Protein AF-A0A7J2UUS1-F1 (afdb_monomer)

pLDDT: mean 81.29, std 18.6, range [35.53, 97.38]

Sequence (138 aa):
MPINEKQRDWYLDRMSRPACVVGVEIMDHFRVGDEYLPLKTVVMELSTERNPKREVVVKARALKQLLQREIQSLEEKIRTMDVDKKEADRILETALSLKRAVVDLGSVGKQVDFDIHAITEKEVEDARRWATFLKGIC

Radius of gyration: 16.04 Å; Cα contacts (8 Å, |Δi|>4): 135; chains: 1; bounding box: 38×31×46 Å

Structure (mmCIF, N/CA/C/O backbone):
data_AF-A0A7J2UUS1-F1
#
_entry.id   AF-A0A7J2UUS1-F1
#
loop_
_atom_site.group_PDB
_atom_site.id
_atom_site.type_symbol
_atom_site.label_atom_id
_atom_site.label_alt_id
_atom_site.label_comp_id
_atom_site.label_asym_id
_atom_site.label_entity_id
_atom_site.label_seq_id
_atom_site.pdbx_PDB_ins_code
_atom_site.Cartn_x
_atom_site.Cartn_y
_atom_site.Cartn_z
_atom_site.occupancy
_atom_site.B_iso_or_equiv
_atom_site.auth_seq_id
_atom_site.auth_comp_id
_atom_site.auth_asym_id
_atom_site.auth_atom_id
_atom_site.pdbx_PDB_model_num
ATOM 1 N N . MET A 1 1 ? -21.526 3.499 14.428 1.00 85.12 1 MET A N 1
ATOM 2 C CA . MET A 1 1 ? -20.792 3.681 15.700 1.00 85.12 1 MET A CA 1
ATOM 3 C C . MET A 1 1 ? -19.306 3.633 15.389 1.00 85.12 1 MET A C 1
ATOM 5 O O . MET A 1 1 ? -18.933 2.752 14.613 1.00 85.12 1 MET A O 1
ATOM 9 N N . PRO A 1 2 ? -18.499 4.559 15.932 1.00 93.88 2 PRO A N 1
ATOM 10 C CA . PRO A 1 2 ? -17.046 4.525 15.793 1.00 93.88 2 PRO A CA 1
ATOM 11 C C . PRO A 1 2 ? -16.452 3.234 16.361 1.00 93.88 2 PRO A C 1
ATOM 13 O O . PRO A 1 2 ? -17.038 2.622 17.260 1.00 93.88 2 PRO A O 1
ATOM 16 N N . ILE A 1 3 ? -15.302 2.821 15.835 1.00 95.62 3 ILE A N 1
ATOM 17 C CA . ILE A 1 3 ? -14.539 1.708 16.398 1.00 95.62 3 ILE A CA 1
ATOM 18 C C . ILE A 1 3 ? -13.995 2.084 17.781 1.00 95.62 3 ILE A C 1
ATOM 20 O O . ILE A 1 3 ? -13.580 3.219 18.015 1.00 95.62 3 ILE A O 1
ATOM 24 N N . ASN A 1 4 ? -13.987 1.126 18.705 1.00 96.12 4 ASN A N 1
ATOM 25 C CA . ASN A 1 4 ? -13.368 1.313 20.017 1.00 96.12 4 ASN A CA 1
ATOM 26 C C . ASN A 1 4 ? -11.845 1.088 19.964 1.00 96.12 4 ASN A C 1
ATOM 28 O O . ASN A 1 4 ? -11.300 0.656 18.950 1.00 96.12 4 ASN A O 1
ATOM 32 N N . GLU A 1 5 ? -11.157 1.353 21.074 1.00 95.62 5 GLU A N 1
ATOM 33 C CA . GLU A 1 5 ? -9.698 1.215 21.191 1.00 95.62 5 GLU A CA 1
ATOM 34 C C . GLU A 1 5 ? -9.200 -0.204 20.864 1.00 95.62 5 GLU A C 1
ATOM 36 O O . GLU A 1 5 ? -8.307 -0.365 20.041 1.00 95.62 5 GLU A O 1
ATOM 41 N N . LYS A 1 6 ? -9.861 -1.253 21.374 1.00 96.69 6 LYS A N 1
ATOM 42 C CA . LYS A 1 6 ? -9.491 -2.649 21.065 1.00 96.69 6 LYS A CA 1
ATOM 43 C C . LYS A 1 6 ? -9.598 -2.972 19.574 1.00 96.69 6 LYS A C 1
ATOM 45 O O . LYS A 1 6 ? -8.787 -3.718 19.034 1.00 96.69 6 LYS A O 1
ATOM 50 N N . GLN A 1 7 ? -10.627 -2.450 18.908 1.00 96.25 7 GLN A N 1
ATOM 51 C CA . GLN A 1 7 ? -10.790 -2.599 17.463 1.00 96.25 7 GLN A CA 1
ATOM 52 C C . GLN A 1 7 ? -9.714 -1.812 16.714 1.00 96.25 7 GLN A C 1
ATOM 54 O O . GLN A 1 7 ? -9.157 -2.326 15.749 1.00 96.25 7 GLN A O 1
ATOM 59 N N . ARG A 1 8 ? -9.395 -0.598 17.172 1.00 97.06 8 ARG A N 1
ATOM 60 C CA . ARG A 1 8 ? -8.336 0.247 16.611 1.00 97.06 8 ARG A CA 1
ATOM 61 C C . ARG A 1 8 ? -6.982 -0.460 16.641 1.00 97.06 8 ARG A C 1
ATOM 63 O O . ARG A 1 8 ? -6.344 -0.584 15.596 1.00 97.06 8 ARG A O 1
ATOM 70 N N . ASP A 1 9 ? -6.610 -1.006 17.795 1.00 97.12 9 ASP A N 1
ATOM 71 C CA . ASP A 1 9 ? -5.383 -1.784 17.969 1.00 97.12 9 ASP A CA 1
ATOM 72 C C . ASP A 1 9 ? -5.353 -3.007 17.052 1.00 97.12 9 ASP A C 1
ATOM 74 O O . ASP A 1 9 ? -4.329 -3.299 16.440 1.00 97.12 9 ASP A O 1
ATOM 78 N N . TRP A 1 10 ? -6.490 -3.692 16.888 1.00 96.56 10 TRP A N 1
ATOM 79 C CA . TRP A 1 10 ? -6.590 -4.838 15.986 1.00 96.56 10 TRP A CA 1
ATOM 80 C C . TRP A 1 10 ? -6.300 -4.469 14.522 1.00 96.56 10 TRP A C 1
ATOM 82 O O . TRP A 1 10 ? -5.554 -5.187 13.851 1.00 96.56 10 TRP A O 1
ATOM 92 N N . TYR A 1 11 ? -6.845 -3.352 14.019 1.00 97.38 11 TYR A N 1
ATOM 93 C CA . TYR A 1 11 ? -6.571 -2.896 12.649 1.00 97.38 11 TYR A CA 1
ATOM 94 C C . TYR A 1 11 ? -5.098 -2.519 12.465 1.00 97.38 11 TYR A C 1
ATOM 96 O O . TYR A 1 11 ? -4.474 -2.955 11.495 1.00 97.38 11 TYR A O 1
ATOM 104 N N . LEU A 1 12 ? -4.535 -1.748 13.401 1.00 96.62 12 LEU A N 1
ATOM 105 C CA . LEU A 1 12 ? -3.139 -1.307 13.343 1.00 96.62 12 LEU A CA 1
ATOM 106 C C . LEU A 1 12 ? -2.163 -2.487 13.441 1.00 96.62 12 LEU A C 1
ATOM 108 O O . LEU A 1 12 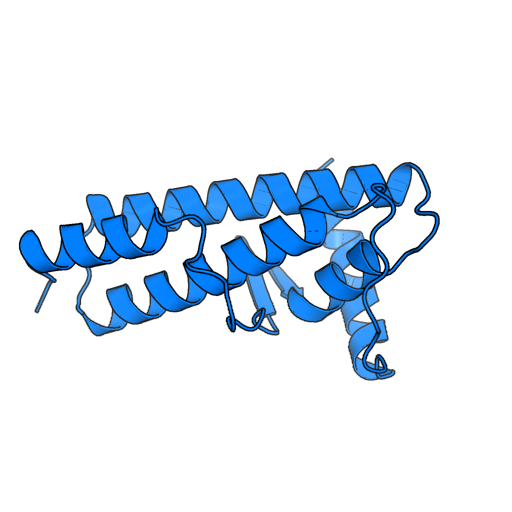? -1.229 -2.573 12.640 1.00 96.62 12 LEU A O 1
ATOM 112 N N . ASP A 1 13 ? -2.406 -3.438 14.348 1.00 96.31 13 ASP A N 1
ATOM 113 C CA . ASP A 1 13 ? -1.614 -4.668 14.448 1.00 96.31 13 ASP A CA 1
ATOM 114 C C . ASP A 1 13 ? -1.652 -5.432 13.123 1.00 96.31 13 ASP A C 1
ATOM 116 O O . ASP A 1 13 ? -0.607 -5.759 12.555 1.00 96.31 13 ASP A O 1
ATOM 120 N N . ARG A 1 14 ? -2.850 -5.648 12.566 1.00 94.31 14 ARG A N 1
ATOM 121 C CA . ARG A 1 14 ? -3.010 -6.390 11.312 1.00 94.31 14 ARG A CA 1
ATOM 122 C C . ARG A 1 14 ? -2.304 -5.716 10.139 1.00 94.31 14 ARG A C 1
ATOM 124 O O . ARG A 1 14 ? -1.708 -6.420 9.325 1.00 94.31 14 ARG A O 1
ATOM 131 N N . MET A 1 15 ? -2.319 -4.386 10.079 1.00 93.88 15 MET A N 1
ATOM 132 C CA . MET A 1 15 ? -1.563 -3.613 9.094 1.00 93.88 15 MET A CA 1
ATOM 133 C C . MET A 1 15 ? -0.048 -3.748 9.296 1.00 93.88 15 MET A C 1
ATOM 135 O O . MET A 1 15 ? 0.685 -3.848 8.316 1.00 93.88 15 MET A O 1
ATOM 139 N N . SER A 1 16 ? 0.449 -3.763 10.530 1.00 91.56 16 SER A N 1
ATOM 140 C CA . SER A 1 16 ? 1.895 -3.770 10.801 1.00 91.56 16 SER A CA 1
ATOM 141 C C . SER A 1 16 ? 2.601 -5.098 10.480 1.00 91.56 16 SER A C 1
ATOM 143 O O . SER A 1 16 ? 3.818 -5.128 10.289 1.00 91.56 16 SER A O 1
ATOM 145 N N . ARG A 1 17 ? 1.854 -6.207 10.383 1.00 91.38 17 ARG A N 1
ATOM 146 C CA . ARG A 1 17 ? 2.410 -7.548 10.145 1.00 91.38 17 ARG A CA 1
ATOM 147 C C . ARG A 1 17 ? 3.097 -7.652 8.774 1.00 91.38 17 ARG A C 1
ATOM 149 O O . ARG A 1 17 ? 2.440 -7.435 7.759 1.00 91.38 17 ARG A O 1
ATOM 156 N N . PRO A 1 18 ? 4.355 -8.125 8.689 1.00 79.88 18 PRO A N 1
ATOM 157 C CA . PRO A 1 18 ? 5.053 -8.287 7.407 1.00 79.88 18 PRO A CA 1
ATOM 158 C C . PRO A 1 18 ? 4.339 -9.215 6.410 1.00 79.88 18 PRO A C 1
ATOM 160 O O . PRO A 1 18 ? 4.362 -8.978 5.208 1.00 79.88 18 PRO A O 1
ATOM 163 N N . ALA A 1 19 ? 3.668 -10.256 6.910 1.00 85.19 19 ALA A N 1
ATOM 164 C CA . ALA A 1 19 ? 2.952 -11.238 6.094 1.00 85.19 19 ALA A CA 1
ATOM 165 C C . ALA A 1 19 ? 1.505 -10.830 5.748 1.00 85.19 19 ALA A C 1
ATOM 167 O O . ALA A 1 19 ? 0.748 -11.651 5.235 1.00 85.19 19 ALA A O 1
ATOM 168 N N . CYS A 1 20 ? 1.088 -9.588 6.029 1.00 86.44 20 CYS A N 1
ATOM 169 C CA . CYS A 1 20 ? -0.299 -9.154 5.827 1.00 86.44 20 CYS A CA 1
ATOM 170 C C . CYS A 1 20 ? -0.754 -9.144 4.355 1.00 86.44 20 CYS A C 1
ATOM 172 O O . CYS A 1 20 ? -1.953 -9.119 4.097 1.00 86.44 20 CYS A O 1
ATOM 174 N N . VAL A 1 21 ? 0.186 -9.199 3.407 1.00 91.31 21 VAL A N 1
ATOM 175 C CA . VAL A 1 21 ? -0.062 -9.107 1.956 1.00 91.31 21 VAL A CA 1
ATOM 176 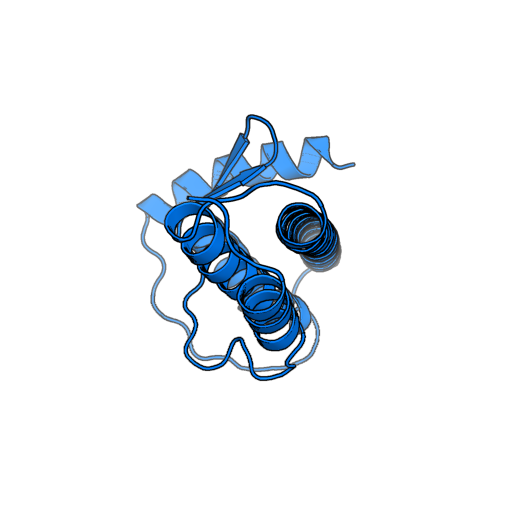C C . VAL A 1 21 ? -0.103 -10.456 1.234 1.00 91.31 21 VAL A C 1
ATOM 178 O O . VAL A 1 21 ? -0.248 -10.500 0.012 1.00 91.31 21 VAL A O 1
ATOM 181 N N . VAL A 1 22 ? 0.078 -11.570 1.948 1.00 87.75 22 VAL A N 1
ATOM 182 C CA . VAL A 1 22 ? 0.026 -12.903 1.332 1.00 87.75 22 VAL A CA 1
ATOM 183 C C . VAL A 1 22 ? -1.409 -13.195 0.891 1.00 87.75 22 VAL A C 1
ATOM 185 O O . VAL A 1 22 ? -2.327 -13.134 1.704 1.00 87.75 22 VAL A O 1
ATOM 188 N N . GLY A 1 23 ? -1.597 -13.501 -0.397 1.00 88.00 23 GLY A N 1
ATOM 189 C CA . GLY A 1 23 ? -2.918 -13.738 -0.991 1.00 88.00 23 GLY A CA 1
ATOM 190 C C . GLY A 1 23 ? -3.761 -12.475 -1.203 1.00 88.00 23 GLY A C 1
ATOM 191 O O . GLY A 1 23 ? -4.929 -12.586 -1.556 1.00 88.00 23 GLY A O 1
ATOM 192 N N . VAL A 1 24 ? -3.192 -11.285 -0.983 1.00 92.81 24 VAL A N 1
ATOM 193 C CA . VAL A 1 24 ? -3.866 -10.012 -1.259 1.00 92.81 24 VAL A CA 1
ATOM 194 C C . VAL A 1 24 ? -3.684 -9.652 -2.728 1.00 92.81 24 VAL A C 1
ATOM 196 O O . VAL A 1 24 ? -2.560 -9.646 -3.231 1.00 92.81 24 VAL A O 1
ATOM 199 N N . GLU A 1 25 ? -4.782 -9.313 -3.396 1.00 92.38 25 GLU A N 1
ATOM 200 C CA . GLU A 1 25 ? -4.754 -8.768 -4.750 1.00 92.38 25 GLU A CA 1
ATOM 201 C C . GLU A 1 25 ? -4.550 -7.250 -4.735 1.00 92.38 25 GLU A C 1
ATOM 203 O O . GLU A 1 25 ? -5.047 -6.541 -3.856 1.00 92.38 25 GLU A O 1
ATOM 208 N N . ILE A 1 26 ? -3.816 -6.745 -5.729 1.00 93.69 26 ILE A N 1
ATOM 209 C CA . ILE A 1 26 ? -3.708 -5.306 -5.967 1.00 93.69 26 ILE A CA 1
ATOM 210 C C . ILE A 1 26 ? -5.013 -4.838 -6.605 1.00 93.69 26 ILE A C 1
ATOM 212 O O . ILE A 1 26 ? -5.452 -5.394 -7.611 1.00 93.69 26 ILE A O 1
ATOM 216 N N . MET A 1 27 ? -5.609 -3.799 -6.031 1.00 95.06 27 MET A N 1
ATOM 217 C CA . MET A 1 27 ? -6.818 -3.178 -6.563 1.00 95.06 27 MET A CA 1
ATOM 218 C C . MET A 1 27 ? -6.576 -2.556 -7.942 1.00 95.06 27 MET A C 1
ATOM 220 O O . MET A 1 27 ? -5.515 -1.984 -8.200 1.00 95.06 27 MET A O 1
ATOM 224 N N . ASP A 1 28 ? -7.591 -2.607 -8.805 1.00 91.94 28 ASP A N 1
ATOM 225 C CA . ASP A 1 28 ? -7.467 -2.118 -10.181 1.00 91.94 28 ASP A CA 1
ATOM 226 C C . ASP A 1 28 ? -7.153 -0.620 -10.229 1.00 91.94 28 ASP A C 1
ATOM 228 O O . ASP A 1 28 ? -6.298 -0.188 -10.997 1.00 91.94 28 ASP A O 1
ATOM 232 N N . HIS A 1 29 ? -7.814 0.166 -9.372 1.00 91.31 29 HIS A N 1
ATOM 233 C CA . HIS A 1 29 ? -7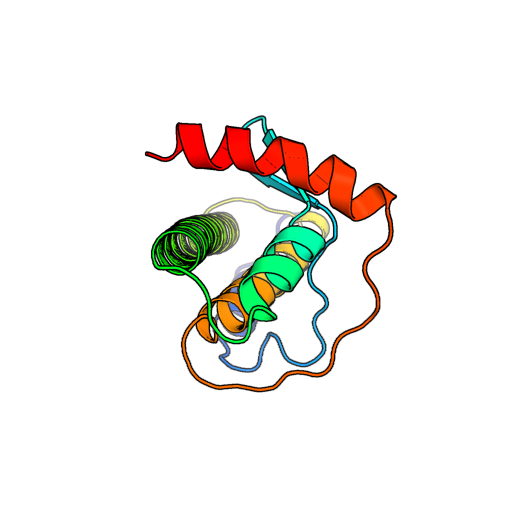.710 1.620 -9.366 1.00 91.31 29 HIS A CA 1
ATOM 234 C C . HIS A 1 29 ? -7.480 2.162 -7.963 1.00 91.31 29 HIS A C 1
ATOM 236 O O . HIS A 1 29 ? -8.144 1.758 -7.008 1.00 91.31 29 HIS A O 1
ATOM 242 N N . PHE A 1 30 ? -6.592 3.143 -7.859 1.00 90.81 30 PHE A N 1
ATOM 243 C CA . PHE A 1 30 ? -6.323 3.872 -6.632 1.00 90.81 30 PHE A CA 1
ATOM 244 C C . PHE A 1 30 ? -6.377 5.373 -6.899 1.00 90.81 30 PHE A C 1
ATOM 246 O O . PHE A 1 30 ? -5.853 5.847 -7.905 1.00 90.81 30 PHE A O 1
ATOM 253 N N . ARG A 1 31 ? -7.037 6.127 -6.019 1.00 87.12 31 ARG A N 1
ATOM 254 C CA . ARG A 1 31 ? -7.141 7.580 -6.154 1.00 87.12 31 ARG A CA 1
ATOM 255 C C . ARG A 1 31 ? -6.063 8.250 -5.312 1.00 87.12 31 ARG A C 1
ATOM 257 O O . ARG A 1 31 ? -5.998 8.007 -4.112 1.00 87.12 31 ARG A O 1
ATOM 264 N N . VAL A 1 32 ? -5.275 9.118 -5.937 1.00 79.38 32 VAL A N 1
ATOM 265 C CA . VAL A 1 32 ? -4.269 9.954 -5.272 1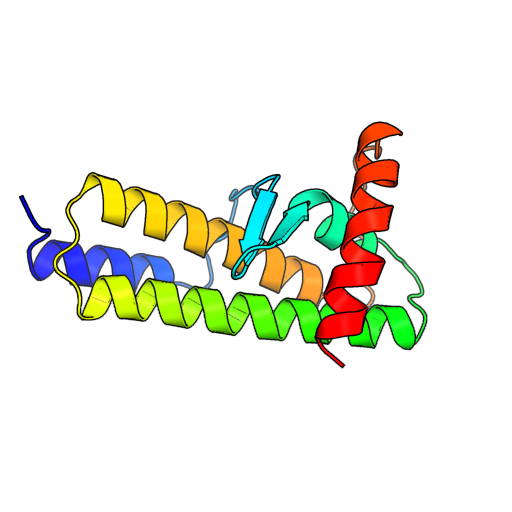.00 79.38 32 VAL A CA 1
ATOM 266 C C . VAL A 1 32 ? -4.620 11.409 -5.548 1.00 79.38 32 VAL A C 1
ATOM 268 O O . VAL A 1 32 ? -4.550 11.860 -6.690 1.00 79.38 32 VAL A O 1
ATOM 271 N N . GLY A 1 33 ? -5.044 12.141 -4.515 1.00 80.00 33 GLY A N 1
ATOM 272 C CA . GLY A 1 33 ? -5.615 13.477 -4.699 1.00 80.00 33 GLY A CA 1
ATOM 273 C C . GLY A 1 33 ? -6.836 13.430 -5.625 1.00 80.00 33 GLY A C 1
ATOM 274 O O . GLY A 1 33 ? -7.818 12.747 -5.330 1.00 80.00 33 GLY A O 1
ATOM 275 N N . ASP A 1 34 ? -6.763 14.121 -6.762 1.00 78.31 34 ASP A N 1
ATOM 276 C CA . ASP A 1 34 ? -7.825 14.154 -7.778 1.00 78.31 34 ASP A CA 1
ATOM 277 C C . ASP A 1 34 ? -7.584 13.227 -8.974 1.00 78.31 34 ASP A C 1
ATOM 279 O O . ASP A 1 34 ? -8.407 13.167 -9.889 1.00 78.31 34 ASP A O 1
ATOM 283 N N . GLU A 1 35 ? -6.499 12.455 -8.953 1.00 77.50 35 GLU A N 1
ATOM 284 C CA . GLU A 1 35 ? -6.140 11.560 -10.048 1.00 77.50 35 GLU A CA 1
ATOM 285 C C . GLU A 1 35 ? -6.463 10.097 -9.736 1.00 77.50 35 GLU A C 1
ATOM 287 O O . GLU A 1 35 ? -6.309 9.622 -8.609 1.00 77.50 35 GLU A O 1
ATOM 292 N N . TYR A 1 36 ? -6.897 9.368 -10.767 1.00 83.94 36 TYR A N 1
ATOM 293 C CA . TYR A 1 36 ? -7.114 7.924 -10.721 1.00 83.94 36 TYR A CA 1
ATOM 294 C C . TYR A 1 36 ? -5.937 7.204 -11.375 1.00 83.94 36 TYR A C 1
ATOM 296 O O . TYR A 1 36 ? -5.668 7.374 -12.564 1.00 83.94 36 TYR A O 1
ATOM 304 N N . LEU A 1 37 ? -5.266 6.370 -10.589 1.00 84.81 37 LEU A N 1
ATOM 305 C CA . LEU A 1 37 ? -4.160 5.527 -11.011 1.00 84.81 37 LEU A CA 1
ATOM 306 C C . LEU A 1 37 ? -4.672 4.099 -11.270 1.00 84.81 37 LEU A C 1
ATOM 308 O O . LEU A 1 37 ? -5.208 3.502 -10.333 1.00 84.81 37 LEU A O 1
ATOM 312 N N . PRO A 1 38 ? -4.473 3.517 -12.468 1.00 91.50 38 PRO A N 1
ATOM 313 C CA . PRO A 1 38 ? -4.689 2.088 -12.724 1.00 91.50 38 PRO A CA 1
ATOM 314 C C . PRO A 1 38 ? -3.584 1.261 -12.039 1.00 91.50 38 PRO A C 1
ATOM 316 O O . PRO A 1 38 ? -2.608 0.831 -12.659 1.00 91.50 38 PRO A O 1
ATOM 319 N N . LEU A 1 39 ? -3.680 1.133 -10.713 1.00 93.12 39 LEU A N 1
ATOM 320 C CA . LEU A 1 39 ? -2.596 0.684 -9.842 1.00 93.12 39 LEU A CA 1
ATOM 321 C C . LEU A 1 39 ? -2.101 -0.718 -10.205 1.00 93.12 39 LEU A C 1
ATOM 323 O O . LEU A 1 39 ? -0.893 -0.910 -10.340 1.00 93.12 39 LEU A O 1
ATOM 327 N N . LYS A 1 40 ? -3.014 -1.679 -10.378 1.00 92.00 40 LYS A N 1
ATOM 328 C CA . LYS A 1 40 ? -2.673 -3.067 -10.717 1.00 92.00 40 LYS A CA 1
ATOM 329 C C . LYS A 1 40 ? -1.857 -3.146 -12.006 1.00 92.00 40 LYS A C 1
ATOM 331 O O . LYS A 1 40 ? -0.757 -3.694 -11.991 1.00 92.00 40 LYS A O 1
ATOM 336 N N . THR A 1 41 ? -2.353 -2.527 -13.075 1.00 89.94 41 THR A N 1
ATOM 337 C CA . THR A 1 41 ? -1.693 -2.494 -14.385 1.00 89.94 41 THR A CA 1
ATOM 338 C C . THR A 1 41 ? -0.292 -1.906 -14.292 1.00 89.94 41 THR A C 1
ATOM 340 O O . THR A 1 41 ? 0.674 -2.550 -14.690 1.00 89.94 41 THR A O 1
ATOM 343 N N . VAL A 1 42 ? -0.153 -0.721 -13.692 1.00 88.81 42 VAL A N 1
ATOM 344 C CA . VAL A 1 42 ? 1.142 -0.028 -13.608 1.00 88.81 42 VAL A CA 1
ATOM 345 C C . VAL A 1 42 ? 2.150 -0.827 -12.783 1.00 88.81 42 VAL A C 1
ATOM 347 O O . VAL A 1 42 ? 3.322 -0.916 -13.146 1.00 88.81 42 VAL A O 1
ATOM 350 N N . VAL A 1 43 ? 1.724 -1.425 -11.668 1.00 91.38 43 VAL A N 1
ATOM 351 C CA . VAL A 1 43 ? 2.620 -2.249 -10.847 1.00 91.38 43 VAL A CA 1
ATOM 352 C C . VAL A 1 43 ? 3.070 -3.488 -11.615 1.00 91.38 43 VAL A C 1
ATOM 354 O O . VAL A 1 43 ? 4.259 -3.804 -11.588 1.00 91.38 43 VAL A O 1
ATOM 357 N N . MET A 1 44 ? 2.163 -4.163 -12.326 1.00 88.75 44 MET A N 1
ATOM 358 C CA . MET A 1 44 ? 2.505 -5.315 -13.164 1.00 88.75 44 MET A CA 1
ATOM 359 C C . MET A 1 44 ? 3.490 -4.933 -14.274 1.00 88.75 44 MET A C 1
ATOM 361 O O . MET A 1 44 ? 4.518 -5.588 -14.422 1.00 88.75 44 MET A O 1
ATOM 365 N N . GLU A 1 45 ? 3.244 -3.841 -14.998 1.00 86.62 45 GLU A N 1
ATOM 366 C CA . GLU A 1 45 ? 4.144 -3.358 -16.055 1.00 86.62 45 GLU A CA 1
ATOM 367 C C . GLU A 1 45 ? 5.552 -3.068 -15.524 1.00 86.62 45 GLU A C 1
ATOM 369 O O . GLU A 1 45 ? 6.544 -3.510 -16.100 1.00 86.62 45 GLU A O 1
ATOM 374 N N . LEU A 1 46 ? 5.652 -2.364 -14.393 1.00 86.06 46 LEU A N 1
ATOM 375 C CA . LEU A 1 46 ? 6.944 -1.999 -13.812 1.00 86.06 46 LEU A CA 1
ATOM 376 C C . LEU A 1 46 ? 7.685 -3.207 -13.216 1.00 86.06 46 LEU A C 1
ATOM 378 O O . LEU A 1 46 ? 8.909 -3.269 -13.312 1.00 86.06 46 LEU A O 1
ATOM 382 N N . SER A 1 47 ? 6.971 -4.144 -12.580 1.00 83.69 47 SER A N 1
ATOM 383 C CA . SER A 1 47 ? 7.561 -5.295 -11.866 1.00 83.69 47 SER A CA 1
ATOM 384 C C . SER A 1 47 ? 7.975 -6.457 -12.762 1.00 83.69 47 SER A C 1
ATOM 386 O O . SER A 1 47 ? 8.853 -7.227 -12.377 1.00 83.69 47 SER A O 1
ATOM 388 N N . THR A 1 48 ? 7.395 -6.572 -13.955 1.00 83.44 48 THR A N 1
ATOM 389 C CA . THR A 1 48 ? 7.651 -7.692 -14.874 1.00 83.44 48 THR A CA 1
ATOM 390 C C . THR A 1 48 ? 8.771 -7.426 -15.882 1.00 83.44 48 THR A C 1
ATOM 392 O O . THR A 1 48 ? 9.225 -8.340 -16.577 1.00 83.44 48 THR A O 1
ATOM 395 N N . GLU A 1 49 ? 9.272 -6.192 -15.961 1.00 78.00 49 GLU A N 1
ATOM 396 C CA . GLU A 1 49 ? 10.352 -5.840 -16.877 1.00 78.00 49 GLU A CA 1
ATOM 397 C C . GLU A 1 49 ? 11.684 -6.466 -16.422 1.00 78.00 49 GLU A C 1
ATOM 399 O O . GLU A 1 49 ? 12.287 -6.057 -15.431 1.00 78.00 49 GLU A O 1
ATOM 404 N N . ARG A 1 50 ? 12.174 -7.464 -17.175 1.00 72.94 50 ARG A N 1
ATOM 405 C CA . ARG A 1 50 ? 13.387 -8.242 -16.839 1.00 72.94 50 ARG A CA 1
ATOM 406 C C . ARG A 1 50 ? 14.690 -7.436 -16.850 1.00 72.94 50 ARG A C 1
ATOM 408 O O . ARG A 1 50 ? 15.653 -7.831 -16.198 1.00 72.94 50 ARG A O 1
ATOM 415 N N . ASN A 1 51 ? 14.745 -6.334 -17.596 1.00 77.12 51 ASN A N 1
ATOM 416 C CA . ASN A 1 51 ? 15.914 -5.454 -17.661 1.00 77.12 51 ASN A CA 1
ATOM 417 C C . ASN A 1 51 ? 15.471 -3.983 -17.722 1.00 77.12 51 ASN A C 1
ATOM 419 O O . ASN A 1 51 ? 15.571 -3.348 -18.777 1.00 77.12 51 ASN A O 1
ATOM 423 N N . PRO A 1 52 ? 14.926 -3.454 -16.613 1.00 79.94 52 PRO A N 1
ATOM 424 C CA . PRO A 1 52 ? 14.277 -2.159 -16.617 1.00 79.94 52 PRO A CA 1
ATOM 425 C C . PRO A 1 52 ? 15.305 -1.056 -16.843 1.00 79.94 52 PRO A C 1
ATOM 427 O O . PRO A 1 52 ? 16.348 -0.988 -16.183 1.00 79.94 52 PRO A O 1
ATOM 430 N N . LYS A 1 53 ? 14.996 -0.137 -17.761 1.00 81.62 53 LYS A N 1
ATOM 431 C CA . LYS A 1 53 ? 15.810 1.072 -17.957 1.00 81.62 53 LYS A CA 1
ATOM 432 C C . LYS A 1 53 ? 15.874 1.886 -16.659 1.00 81.62 53 LYS A C 1
ATOM 434 O O . LYS A 1 53 ? 14.964 1.844 -15.832 1.00 81.62 53 LYS A O 1
ATOM 439 N N . ARG A 1 54 ? 16.908 2.726 -16.508 1.00 76.12 54 ARG A N 1
ATOM 440 C CA . ARG A 1 54 ? 17.063 3.617 -15.336 1.00 76.12 54 ARG A CA 1
ATOM 441 C C . ARG A 1 54 ? 15.795 4.428 -15.041 1.00 76.12 54 ARG A C 1
ATOM 443 O O . ARG A 1 54 ? 15.435 4.584 -13.880 1.00 76.12 54 ARG A O 1
ATOM 450 N N . GLU A 1 55 ? 15.115 4.914 -16.075 1.00 77.25 55 GLU A N 1
ATOM 451 C CA . GLU A 1 55 ? 13.854 5.653 -15.943 1.00 77.25 55 GLU A CA 1
ATOM 452 C C . GLU A 1 55 ? 12.746 4.817 -15.293 1.00 77.25 55 GLU A C 1
ATOM 454 O O . GLU A 1 55 ? 12.047 5.311 -14.415 1.00 77.25 55 GLU A O 1
ATOM 459 N N . VAL A 1 56 ? 12.618 3.543 -15.668 1.00 80.38 56 VAL A N 1
ATOM 460 C CA . VAL A 1 56 ? 11.628 2.610 -15.107 1.00 80.38 56 VAL A CA 1
ATOM 461 C C . VAL A 1 56 ? 11.904 2.379 -13.624 1.00 80.38 56 VAL A C 1
ATOM 463 O O . VAL A 1 56 ? 11.001 2.494 -12.800 1.00 80.38 56 VAL A O 1
ATOM 466 N N . VAL A 1 57 ? 13.170 2.163 -13.258 1.00 78.81 57 VAL A N 1
ATOM 467 C CA . VAL A 1 57 ? 13.581 1.998 -11.854 1.00 78.81 57 VAL A CA 1
ATOM 468 C C . VAL A 1 57 ? 13.272 3.253 -11.028 1.00 78.81 57 VAL A C 1
ATOM 470 O O . VAL A 1 57 ? 12.798 3.152 -9.894 1.00 78.81 57 VAL A O 1
ATOM 473 N N . VAL A 1 58 ? 13.516 4.445 -11.582 1.00 76.06 58 VAL A N 1
ATOM 474 C CA . VAL A 1 58 ? 13.187 5.720 -10.922 1.00 76.06 58 VAL A CA 1
ATOM 475 C C . VAL A 1 58 ? 11.676 5.856 -10.723 1.00 76.06 58 VAL A C 1
ATOM 477 O O . VAL A 1 58 ? 11.243 6.180 -9.618 1.00 76.06 58 VAL A O 1
ATOM 480 N N . LYS A 1 59 ? 10.874 5.540 -11.746 1.00 82.44 59 LYS A N 1
ATOM 481 C CA . LYS A 1 59 ? 9.405 5.572 -11.681 1.00 82.44 59 LYS A CA 1
ATOM 482 C C . LYS A 1 59 ? 8.849 4.591 -10.648 1.00 82.44 59 LYS A C 1
ATOM 484 O O . LYS A 1 59 ? 8.042 4.988 -9.812 1.00 82.44 59 LYS A O 1
ATOM 489 N N . ALA A 1 60 ? 9.330 3.347 -10.638 1.00 86.31 60 ALA A N 1
ATOM 490 C CA . ALA A 1 60 ? 8.939 2.343 -9.650 1.00 86.31 60 ALA A CA 1
ATOM 491 C C . ALA A 1 60 ? 9.274 2.783 -8.218 1.00 86.31 60 ALA A C 1
ATOM 493 O O . ALA A 1 60 ? 8.459 2.631 -7.308 1.00 86.31 60 ALA A O 1
ATOM 494 N N . ARG A 1 61 ? 10.449 3.396 -8.011 1.00 82.38 61 ARG A N 1
ATOM 495 C CA . ARG A 1 61 ? 10.836 3.954 -6.709 1.00 82.38 61 ARG A CA 1
ATOM 496 C C . ARG A 1 61 ? 9.929 5.111 -6.287 1.00 82.38 61 ARG A C 1
ATOM 498 O O . ARG A 1 61 ? 9.532 5.146 -5.124 1.00 82.38 61 ARG A O 1
ATOM 505 N N . ALA A 1 62 ? 9.613 6.031 -7.196 1.00 84.00 62 ALA A N 1
ATOM 506 C CA . ALA A 1 62 ? 8.731 7.162 -6.916 1.00 84.00 62 ALA A CA 1
ATOM 507 C C . ALA A 1 62 ? 7.318 6.687 -6.545 1.00 84.00 62 ALA A C 1
ATOM 509 O O . ALA A 1 62 ? 6.793 7.080 -5.504 1.00 84.00 62 ALA A O 1
ATOM 510 N N . LEU A 1 63 ? 6.748 5.765 -7.332 1.00 88.88 63 LEU A N 1
ATOM 511 C CA . LEU A 1 63 ? 5.445 5.171 -7.039 1.00 88.88 63 LEU A CA 1
ATOM 512 C C . LEU A 1 63 ? 5.459 4.454 -5.687 1.00 88.88 63 LEU A C 1
ATOM 514 O O . LEU A 1 63 ? 4.595 4.695 -4.854 1.00 88.88 63 LEU A O 1
ATOM 518 N N . LYS A 1 64 ? 6.485 3.644 -5.410 1.00 90.12 64 LYS A N 1
ATOM 519 C CA . LYS A 1 64 ? 6.635 2.978 -4.112 1.00 90.12 64 LYS A CA 1
ATOM 520 C C . LYS A 1 64 ? 6.628 3.971 -2.945 1.00 90.12 64 LYS A C 1
ATOM 522 O O . LYS A 1 64 ? 5.931 3.734 -1.962 1.00 90.12 64 LYS A O 1
ATOM 527 N N . GLN A 1 65 ? 7.388 5.064 -3.038 1.00 87.19 65 GLN A N 1
ATOM 528 C CA . GLN A 1 65 ? 7.434 6.091 -1.991 1.00 87.19 65 GLN A CA 1
ATOM 529 C C . GLN A 1 65 ? 6.076 6.765 -1.786 1.00 87.19 65 GLN A C 1
ATOM 531 O O . GLN A 1 65 ? 5.689 7.017 -0.647 1.00 87.19 65 GLN A O 1
ATOM 536 N N . LEU A 1 66 ? 5.349 7.027 -2.872 1.00 91.19 66 LEU A N 1
ATOM 537 C CA . LEU A 1 66 ? 3.998 7.569 -2.817 1.00 91.19 66 LEU A CA 1
ATOM 538 C C . LEU A 1 66 ? 3.056 6.616 -2.076 1.00 91.19 66 LEU A C 1
ATOM 540 O O . LEU A 1 66 ? 2.444 7.011 -1.089 1.00 91.19 66 LEU A O 1
ATOM 544 N N . LEU A 1 67 ? 3.009 5.344 -2.480 1.00 94.00 67 LEU A N 1
ATOM 545 C CA . LEU A 1 67 ? 2.141 4.344 -1.850 1.00 94.00 67 LEU A CA 1
ATOM 546 C C . LEU A 1 67 ? 2.473 4.149 -0.363 1.00 94.00 67 LEU A C 1
ATOM 548 O O . LEU A 1 67 ? 1.573 3.985 0.454 1.00 94.00 67 LEU A O 1
ATOM 552 N N . GLN A 1 68 ? 3.754 4.220 0.014 1.00 93.25 68 GLN A N 1
ATOM 553 C CA . GLN A 1 68 ? 4.174 4.170 1.417 1.00 93.25 68 GLN A CA 1
ATOM 554 C C . GLN A 1 68 ? 3.638 5.349 2.242 1.00 93.25 68 GLN A C 1
ATOM 556 O O . GLN A 1 68 ? 3.245 5.143 3.389 1.00 93.25 68 GLN A O 1
ATOM 561 N N . ARG A 1 69 ? 3.591 6.562 1.677 1.00 93.00 69 ARG A N 1
ATOM 562 C CA . ARG A 1 69 ? 2.995 7.732 2.348 1.00 93.00 69 ARG A CA 1
ATOM 563 C C . ARG A 1 69 ? 1.486 7.574 2.515 1.00 93.00 69 ARG A C 1
ATOM 565 O O . ARG A 1 69 ? 0.965 7.861 3.587 1.00 93.00 69 ARG A O 1
ATOM 572 N N . GLU A 1 70 ? 0.802 7.059 1.498 1.00 95.00 70 GLU A N 1
ATOM 573 C CA . GLU A 1 70 ? -0.641 6.801 1.564 1.00 95.00 70 GLU A CA 1
ATOM 574 C C . GLU A 1 70 ? -0.981 5.744 2.620 1.00 95.00 70 GLU A C 1
ATOM 576 O O . GLU A 1 70 ? -1.883 5.938 3.430 1.00 95.00 70 GLU A O 1
ATOM 581 N N . ILE A 1 71 ? -0.198 4.665 2.705 1.00 95.75 71 ILE A N 1
ATOM 582 C CA . ILE A 1 71 ? -0.321 3.668 3.778 1.00 95.75 71 ILE A CA 1
ATOM 583 C C . ILE A 1 71 ? -0.182 4.320 5.160 1.00 95.75 71 ILE A C 1
ATOM 585 O O . ILE A 1 71 ? -0.986 4.041 6.046 1.00 95.75 71 ILE A O 1
ATOM 589 N N . GLN A 1 72 ? 0.811 5.194 5.351 1.00 96.12 72 GLN A N 1
ATOM 590 C CA . GLN A 1 72 ? 0.994 5.909 6.619 1.00 96.12 72 GLN A CA 1
ATOM 591 C C . GLN A 1 72 ? -0.199 6.817 6.936 1.00 96.12 72 GLN A C 1
ATOM 593 O O . GLN A 1 72 ? -0.628 6.876 8.085 1.00 96.12 72 GLN A O 1
ATOM 598 N N . SER A 1 73 ? -0.769 7.482 5.926 1.00 95.50 73 SER A N 1
ATOM 599 C CA . SER A 1 73 ? -1.981 8.294 6.083 1.00 95.50 73 SER A CA 1
ATOM 600 C C . SER A 1 73 ? -3.190 7.449 6.498 1.00 95.50 73 SER A C 1
ATOM 602 O O . SER A 1 73 ? -3.935 7.832 7.398 1.00 95.50 73 SER A O 1
ATOM 604 N N . LEU A 1 74 ? -3.357 6.262 5.908 1.00 96.44 74 LEU A N 1
ATOM 605 C CA . LEU A 1 74 ? -4.409 5.310 6.270 1.00 96.44 74 LEU A CA 1
ATOM 606 C C . LEU A 1 74 ? -4.250 4.785 7.705 1.00 96.44 74 LEU A C 1
ATOM 608 O O . LEU A 1 74 ? -5.228 4.731 8.455 1.00 96.44 74 LEU A O 1
ATOM 612 N N . GLU A 1 75 ?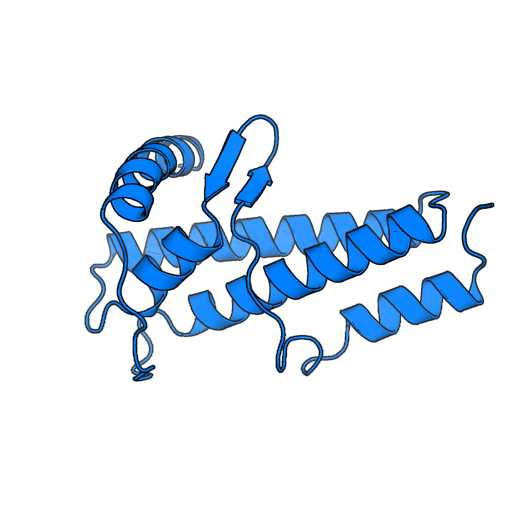 -3.026 4.444 8.111 1.00 96.56 75 GLU A N 1
ATOM 613 C CA . GLU A 1 75 ? -2.716 4.048 9.489 1.00 96.56 75 GLU A CA 1
ATOM 614 C C . GLU A 1 75 ? -2.993 5.193 10.473 1.00 96.56 75 GLU A C 1
ATOM 616 O O . GLU A 1 75 ? -3.574 4.972 11.534 1.00 96.56 75 GLU A O 1
ATOM 621 N N . GLU A 1 76 ? -2.639 6.427 10.113 1.00 96.62 76 GLU A N 1
ATOM 622 C CA . GLU A 1 76 ? -2.911 7.607 10.932 1.00 96.62 76 GLU A CA 1
ATOM 623 C C . GLU A 1 76 ? -4.409 7.902 11.040 1.00 96.62 76 GLU A C 1
ATOM 625 O O . GLU A 1 76 ? -4.903 8.177 12.132 1.00 96.62 76 GLU A O 1
ATOM 630 N N . LYS A 1 77 ? -5.164 7.743 9.949 1.00 95.81 77 LYS A N 1
ATOM 631 C CA . LYS A 1 77 ? -6.627 7.858 9.945 1.00 95.81 77 LYS A CA 1
ATOM 632 C C . LYS A 1 77 ? -7.263 6.863 10.916 1.00 95.81 77 LYS A C 1
ATOM 634 O O . LYS A 1 77 ? -8.124 7.243 11.707 1.00 95.81 77 LYS A O 1
ATOM 639 N N . ILE A 1 78 ? -6.803 5.610 10.908 1.00 96.56 78 ILE A N 1
ATOM 640 C CA . ILE A 1 78 ? -7.219 4.600 11.891 1.00 96.56 78 ILE A CA 1
ATOM 641 C C . ILE A 1 78 ? -6.748 4.962 13.293 1.00 96.56 78 ILE A C 1
ATOM 643 O O . ILE A 1 78 ? -7.417 4.588 14.240 1.00 96.56 78 ILE A O 1
ATOM 647 N N . ARG A 1 79 ? -5.635 5.673 13.476 1.00 95.12 79 ARG A N 1
ATOM 648 C CA . ARG A 1 79 ? -5.113 6.034 14.801 1.00 95.12 79 ARG A CA 1
ATOM 649 C C . ARG A 1 79 ? -5.869 7.190 15.450 1.00 95.12 79 ARG A C 1
ATOM 651 O O . ARG A 1 79 ? -6.135 7.120 16.645 1.00 95.12 79 ARG A O 1
ATOM 658 N N . THR A 1 80 ? -6.237 8.214 14.685 1.00 93.88 80 THR A N 1
ATOM 659 C CA . THR A 1 80 ? -6.694 9.495 15.252 1.00 93.88 80 THR A CA 1
ATOM 660 C C . THR A 1 80 ? -8.130 9.868 14.934 1.00 93.88 80 THR A C 1
ATOM 662 O O . THR A 1 80 ? -8.725 10.630 15.691 1.00 93.88 80 THR A O 1
ATOM 665 N N . MET A 1 81 ? -8.719 9.344 13.856 1.00 91.81 81 MET A N 1
ATOM 666 C CA . MET A 1 81 ? -10.079 9.723 13.472 1.00 91.81 81 MET A CA 1
ATOM 667 C C . MET A 1 81 ? -11.133 8.791 14.074 1.00 91.81 81 MET A C 1
ATOM 669 O O . MET A 1 81 ? -10.898 7.597 14.301 1.00 91.81 81 MET A O 1
ATOM 673 N N . ASP A 1 82 ? -12.331 9.335 14.280 1.00 94.12 82 ASP A N 1
ATOM 674 C CA . ASP A 1 82 ? -13.533 8.565 14.593 1.00 94.12 82 ASP A CA 1
ATOM 675 C C . ASP A 1 82 ? -14.081 7.927 13.316 1.00 94.12 82 ASP A C 1
ATOM 677 O O . ASP A 1 82 ? -14.947 8.464 12.625 1.00 94.12 82 ASP A O 1
ATOM 681 N N . VAL A 1 83 ? -13.533 6.762 12.984 1.00 94.62 83 VAL A N 1
ATOM 682 C CA . VAL A 1 83 ? -13.992 5.934 11.868 1.00 94.62 83 VAL A CA 1
ATOM 683 C C . VAL A 1 83 ? -14.955 4.868 12.369 1.00 94.62 83 VAL A C 1
ATOM 685 O O . VAL A 1 83 ? -14.758 4.274 13.430 1.00 94.62 83 VAL A O 1
ATOM 688 N N . ASP A 1 84 ? -16.018 4.610 11.611 1.00 96.69 84 ASP A N 1
ATOM 689 C CA . ASP A 1 84 ? -16.870 3.456 11.873 1.00 96.69 84 ASP A CA 1
ATOM 690 C C . ASP A 1 84 ? -16.223 2.160 11.366 1.00 96.69 84 ASP A C 1
ATOM 692 O O . ASP A 1 84 ? -15.203 2.164 10.674 1.00 96.69 84 ASP A O 1
ATOM 696 N N . LYS A 1 85 ? -16.822 1.023 11.726 1.00 95.69 85 LYS A N 1
ATOM 697 C CA . LYS A 1 85 ? -16.302 -0.291 11.340 1.00 95.69 85 LYS A CA 1
ATOM 698 C C . LYS A 1 85 ? -16.186 -0.458 9.818 1.00 95.69 85 LYS A C 1
ATOM 700 O O . LYS A 1 85 ? -15.179 -0.971 9.354 1.00 95.69 85 LYS A O 1
ATOM 705 N N . LYS A 1 86 ? -17.186 -0.011 9.052 1.00 96.94 86 LYS A N 1
ATOM 706 C CA . LYS A 1 86 ? -17.217 -0.174 7.590 1.00 96.94 86 LYS A CA 1
ATOM 707 C C . LYS A 1 86 ? -16.109 0.638 6.926 1.00 96.94 86 LYS A C 1
ATOM 709 O O . LYS A 1 86 ? -15.514 0.204 5.945 1.00 96.94 86 LYS A O 1
ATOM 714 N N . GLU A 1 87 ? -15.846 1.833 7.436 1.00 96.50 87 GLU A N 1
ATOM 715 C CA . GLU A 1 87 ? -14.732 2.653 6.987 1.00 96.50 87 GLU A CA 1
ATOM 716 C C . GLU A 1 87 ? -13.387 2.038 7.375 1.00 96.50 87 GLU A C 1
ATOM 718 O O . GLU A 1 87 ? -12.490 1.983 6.540 1.00 96.50 87 GLU A O 1
ATOM 723 N N . ALA A 1 88 ? -13.259 1.514 8.594 1.00 97.25 88 ALA A N 1
ATOM 724 C CA . ALA A 1 88 ? -12.037 0.856 9.038 1.00 97.25 88 ALA A CA 1
ATOM 725 C C . ALA A 1 88 ? -11.705 -0.406 8.218 1.00 97.25 88 ALA A C 1
ATOM 727 O O . ALA A 1 88 ? -10.553 -0.589 7.827 1.00 97.25 88 ALA A O 1
ATOM 728 N N . ASP A 1 89 ? -12.714 -1.217 7.882 1.00 97.19 89 ASP A N 1
ATOM 729 C CA . ASP A 1 89 ? -12.577 -2.376 6.991 1.00 97.19 89 ASP A CA 1
ATOM 730 C C . ASP A 1 89 ? -12.079 -1.946 5.596 1.00 97.19 89 ASP A C 1
ATOM 732 O O . ASP A 1 89 ? -11.100 -2.494 5.089 1.00 97.19 89 ASP A O 1
ATOM 736 N N . ARG A 1 90 ? -12.666 -0.889 5.012 1.00 96.56 90 ARG A N 1
ATOM 737 C CA . ARG A 1 90 ? -12.221 -0.341 3.715 1.00 96.56 90 ARG A CA 1
ATOM 738 C C . ARG A 1 90 ? -10.796 0.205 3.760 1.00 96.56 90 ARG A C 1
ATOM 740 O O . ARG A 1 90 ? -10.032 0.021 2.811 1.00 96.56 90 ARG A O 1
ATOM 747 N N . ILE A 1 91 ? -10.429 0.877 4.850 1.00 97.00 91 ILE A N 1
ATOM 748 C CA . ILE A 1 91 ? -9.065 1.370 5.057 1.00 97.00 91 ILE A CA 1
ATOM 749 C C . ILE A 1 91 ? -8.084 0.194 5.138 1.00 97.00 91 ILE A C 1
ATOM 751 O O . ILE A 1 91 ? -7.024 0.254 4.517 1.00 97.00 91 ILE A O 1
ATOM 755 N N . LEU A 1 92 ? -8.437 -0.882 5.847 1.00 96.75 92 LEU A N 1
ATOM 756 C CA . LEU A 1 92 ? -7.625 -2.095 5.918 1.00 96.75 92 LEU A CA 1
ATOM 757 C C . LEU A 1 92 ? -7.429 -2.728 4.542 1.00 96.75 92 LEU A C 1
ATOM 759 O O . LEU A 1 92 ? -6.286 -2.935 4.143 1.00 96.75 92 LEU A O 1
ATOM 763 N N . GLU A 1 93 ? -8.505 -2.988 3.804 1.00 96.50 93 GLU A N 1
ATOM 764 C CA . GLU A 1 93 ? -8.436 -3.556 2.451 1.00 96.50 93 GLU A CA 1
ATOM 765 C C . GLU A 1 93 ? -7.554 -2.710 1.525 1.00 96.50 93 GLU A C 1
ATOM 767 O O . GLU A 1 93 ? -6.651 -3.232 0.865 1.00 96.50 93 GLU A O 1
ATOM 772 N N . THR A 1 94 ? -7.746 -1.388 1.551 1.00 96.75 94 THR A N 1
ATOM 773 C CA . THR A 1 94 ? -6.939 -0.447 0.767 1.00 96.75 94 THR A CA 1
ATOM 774 C C . THR A 1 94 ? -5.468 -0.526 1.174 1.00 96.75 94 THR A C 1
ATOM 776 O O . THR A 1 94 ? -4.605 -0.726 0.324 1.00 96.75 94 THR A O 1
ATOM 779 N N . ALA A 1 95 ? -5.155 -0.443 2.470 1.00 96.81 95 ALA A N 1
ATOM 780 C CA . ALA A 1 95 ? -3.779 -0.486 2.959 1.00 96.81 95 ALA A CA 1
ATOM 781 C C . ALA A 1 95 ? -3.069 -1.800 2.594 1.00 96.81 95 ALA A C 1
ATOM 783 O O . ALA A 1 95 ? -1.891 -1.775 2.235 1.00 96.81 95 ALA A O 1
ATOM 784 N N . LEU A 1 96 ? -3.764 -2.941 2.653 1.00 96.44 96 LEU A N 1
ATOM 785 C CA . LEU A 1 96 ? -3.204 -4.240 2.272 1.00 96.44 96 LEU A CA 1
ATOM 786 C C . LEU A 1 96 ? -2.895 -4.313 0.770 1.00 96.44 96 LEU A C 1
ATOM 788 O O . LEU A 1 96 ? -1.802 -4.744 0.399 1.00 96.44 96 LEU A O 1
ATOM 792 N N . SER A 1 97 ? -3.808 -3.836 -0.081 1.00 97.19 97 SER A N 1
ATOM 793 C CA . SER A 1 97 ? -3.597 -3.726 -1.533 1.00 97.19 97 SER A CA 1
ATOM 794 C C . SER A 1 97 ? -2.384 -2.840 -1.866 1.00 97.19 97 SER A C 1
ATOM 796 O O . SER A 1 97 ? -1.501 -3.239 -2.630 1.00 97.19 97 SER A O 1
ATOM 798 N N . LEU A 1 98 ? -2.254 -1.676 -1.215 1.00 96.25 98 LEU A N 1
ATOM 799 C CA . LEU A 1 98 ? -1.096 -0.794 -1.409 1.00 96.25 98 LEU A CA 1
ATOM 800 C C . LEU A 1 98 ? 0.208 -1.431 -0.906 1.00 96.25 98 LEU A C 1
ATOM 802 O O . LEU A 1 98 ? 1.248 -1.303 -1.553 1.00 96.25 98 LEU A O 1
ATOM 806 N N . LYS A 1 99 ? 0.181 -2.150 0.226 1.00 95.81 99 LYS A N 1
ATOM 807 C CA . LYS A 1 99 ? 1.357 -2.874 0.740 1.00 95.81 99 LYS A CA 1
ATOM 808 C C . LYS A 1 99 ? 1.795 -3.971 -0.225 1.00 95.81 99 LYS A C 1
ATOM 810 O O . LYS A 1 99 ? 2.997 -4.129 -0.441 1.00 95.81 99 LYS A O 1
ATOM 815 N N . ARG A 1 100 ? 0.848 -4.685 -0.841 1.00 95.62 100 ARG A N 1
ATOM 816 C CA . ARG A 1 100 ? 1.140 -5.674 -1.884 1.00 95.62 100 ARG A CA 1
ATOM 817 C C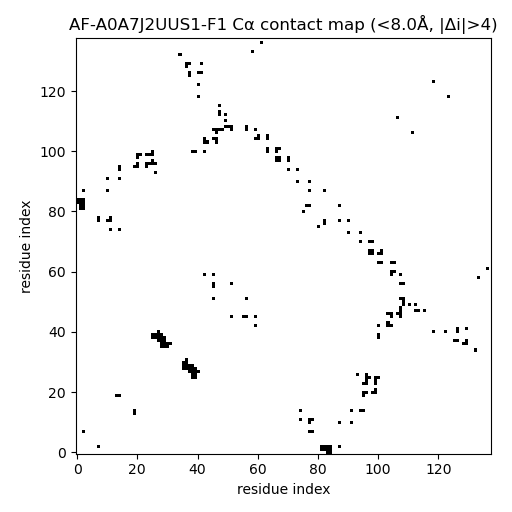 . ARG A 1 100 ? 1.844 -5.017 -3.073 1.00 95.62 100 ARG A C 1
ATOM 819 O O . ARG A 1 100 ? 2.916 -5.472 -3.462 1.00 95.62 100 ARG A O 1
ATOM 826 N N . ALA A 1 101 ? 1.315 -3.897 -3.565 1.00 95.31 101 ALA A N 1
ATOM 827 C CA . ALA A 1 101 ? 1.945 -3.123 -4.633 1.00 95.31 101 ALA A CA 1
ATOM 828 C C . ALA A 1 101 ? 3.370 -2.656 -4.273 1.00 95.31 101 ALA A C 1
ATOM 830 O O . ALA A 1 101 ? 4.283 -2.738 -5.089 1.00 95.31 101 ALA A O 1
ATOM 831 N N . VAL A 1 102 ? 3.601 -2.213 -3.033 1.00 94.56 102 VAL A N 1
ATOM 832 C CA . VAL A 1 102 ? 4.933 -1.816 -2.538 1.00 94.56 102 VAL A CA 1
ATOM 833 C C . VAL A 1 102 ? 5.932 -2.980 -2.535 1.00 94.56 102 VAL A C 1
ATOM 835 O O . VAL A 1 102 ? 7.122 -2.755 -2.788 1.00 94.56 102 VAL A O 1
ATOM 838 N N . VAL A 1 103 ? 5.476 -4.201 -2.236 1.00 92.44 103 VAL A N 1
ATOM 839 C CA . VAL A 1 103 ? 6.299 -5.419 -2.307 1.00 92.44 103 VAL A CA 1
ATOM 840 C C . VAL A 1 103 ? 6.674 -5.723 -3.754 1.00 92.44 103 VAL A C 1
ATOM 842 O O . VAL A 1 103 ? 7.863 -5.873 -4.037 1.00 92.44 103 VAL A O 1
ATOM 845 N N . ASP A 1 104 ? 5.698 -5.714 -4.662 1.00 92.06 104 ASP A N 1
ATOM 846 C CA . ASP A 1 104 ? 5.909 -6.025 -6.080 1.00 92.06 104 ASP A CA 1
ATOM 847 C C . ASP A 1 104 ? 6.782 -4.955 -6.772 1.00 92.06 104 ASP A C 1
ATOM 849 O O . ASP A 1 104 ? 7.690 -5.273 -7.529 1.00 92.06 104 ASP A O 1
ATOM 853 N N . LEU A 1 105 ? 6.649 -3.673 -6.420 1.00 91.12 105 LEU A N 1
ATOM 854 C CA . LEU A 1 105 ? 7.575 -2.624 -6.883 1.00 91.12 105 LEU A CA 1
ATOM 855 C C . LEU A 1 105 ? 8.981 -2.741 -6.268 1.00 91.12 105 LEU A C 1
ATOM 857 O O . LEU A 1 105 ? 9.946 -2.167 -6.774 1.00 91.12 105 LEU A O 1
ATOM 861 N N . GLY A 1 106 ? 9.118 -3.445 -5.143 1.00 85.38 106 GLY A N 1
ATOM 862 C CA . GLY A 1 106 ? 10.391 -3.678 -4.467 1.00 85.38 106 GLY A CA 1
ATOM 863 C C . GLY A 1 106 ? 11.296 -4.698 -5.163 1.00 85.38 106 GLY A C 1
ATOM 864 O O . GLY A 1 106 ? 12.497 -4.713 -4.861 1.00 85.38 106 GLY A O 1
ATOM 865 N N . SER A 1 107 ? 10.745 -5.519 -6.065 1.00 80.06 107 SER A N 1
ATOM 866 C CA . SER A 1 107 ? 11.502 -6.464 -6.894 1.00 80.06 107 SER A CA 1
ATOM 867 C C . SER A 1 107 ? 12.057 -5.828 -8.172 1.00 80.06 107 SER A C 1
ATOM 869 O O . SER A 1 107 ? 13.001 -6.368 -8.734 1.00 80.06 107 SER A O 1
ATOM 871 N N . VAL A 1 108 ? 11.571 -4.653 -8.593 1.00 80.12 108 VAL A N 1
ATOM 872 C CA . VAL A 1 108 ? 12.025 -3.973 -9.822 1.00 80.12 108 VAL A CA 1
ATOM 873 C C . VAL A 1 108 ? 13.541 -3.747 -9.806 1.00 80.12 108 VAL A C 1
ATOM 875 O O . VAL A 1 108 ? 14.082 -3.084 -8.917 1.00 80.12 108 VAL A O 1
ATOM 878 N N . GLY A 1 109 ? 14.237 -4.286 -10.811 1.00 61.66 109 GLY A N 1
ATOM 879 C CA . GLY A 1 109 ? 15.696 -4.183 -10.952 1.00 61.66 109 GLY A CA 1
ATOM 880 C C . GLY A 1 109 ? 16.503 -5.120 -10.043 1.00 61.66 109 GLY A C 1
ATOM 881 O O . GLY A 1 109 ? 17.731 -5.117 -10.106 1.00 61.66 109 GLY A O 1
ATOM 882 N N . LYS A 1 110 ? 15.842 -5.938 -9.217 1.00 62.69 110 LYS A N 1
ATOM 883 C CA . LYS A 1 110 ? 16.429 -7.134 -8.604 1.00 62.69 110 LYS A CA 1
ATOM 884 C C . LYS A 1 110 ? 15.984 -8.311 -9.469 1.00 62.69 110 LYS A C 1
ATOM 886 O O . LYS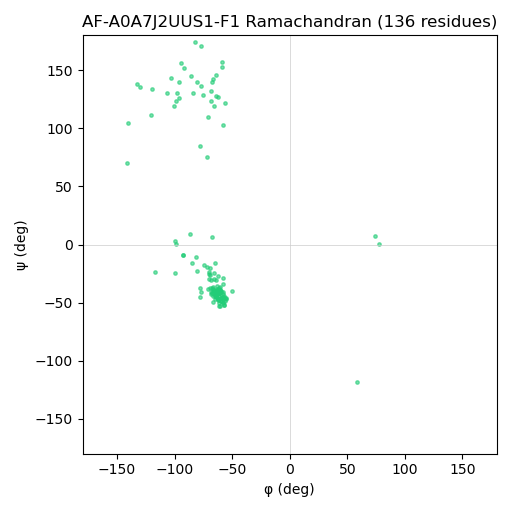 A 1 110 ? 14.805 -8.400 -9.780 1.00 62.69 110 LYS A O 1
ATOM 891 N N . GLN A 1 111 ? 16.887 -9.191 -9.898 1.00 45.88 111 GLN A N 1
ATOM 892 C CA . GLN A 1 111 ? 16.478 -10.385 -10.650 1.00 45.88 111 GLN A CA 1
ATOM 893 C C . GLN A 1 111 ? 15.501 -11.212 -9.804 1.00 45.88 111 GLN A C 1
ATOM 895 O O . GLN A 1 111 ? 15.919 -11.899 -8.875 1.00 45.88 111 GLN A O 1
ATOM 900 N N . VAL A 1 112 ? 14.209 -11.126 -10.108 1.00 43.84 112 VAL A N 1
ATOM 901 C CA . VAL A 1 112 ? 13.178 -12.017 -9.585 1.00 43.84 112 VAL A CA 1
ATOM 902 C C . VAL A 1 112 ? 12.225 -12.292 -10.743 1.00 43.84 112 VAL A C 1
ATOM 904 O O . VAL A 1 112 ? 11.471 -11.412 -11.147 1.00 43.84 112 VAL A O 1
ATOM 907 N N . ASP A 1 113 ? 12.321 -13.490 -11.322 1.00 38.50 113 ASP A N 1
ATOM 908 C CA . ASP A 1 113 ? 11.338 -13.984 -12.287 1.00 38.50 113 ASP A CA 1
ATOM 909 C C . ASP A 1 113 ? 10.002 -14.174 -11.555 1.00 38.50 113 ASP A C 1
ATOM 911 O O . ASP A 1 113 ? 9.911 -14.965 -10.615 1.00 38.50 113 ASP A O 1
ATOM 915 N N . PHE A 1 114 ? 8.970 -13.457 -11.993 1.00 42.66 114 PHE A N 1
ATOM 916 C CA . PHE A 1 114 ? 7.579 -13.803 -11.720 1.00 42.66 114 PHE A CA 1
ATOM 917 C C . PHE A 1 114 ? 6.864 -14.040 -13.052 1.00 42.66 114 PHE A C 1
ATOM 919 O O . PHE A 1 114 ? 7.025 -13.272 -14.001 1.00 42.66 114 PHE A O 1
ATOM 926 N N . ASP A 1 115 ? 6.109 -15.137 -13.106 1.00 37.28 115 ASP A N 1
ATOM 927 C CA . ASP A 1 115 ? 5.291 -15.563 -14.242 1.00 37.28 115 ASP A CA 1
ATOM 928 C C . ASP A 1 115 ? 4.112 -14.597 -14.465 1.00 37.28 115 ASP A C 1
ATOM 930 O O . ASP A 1 115 ? 3.495 -14.124 -13.507 1.00 37.28 115 ASP A O 1
ATOM 934 N N . ILE A 1 116 ? 3.808 -14.289 -15.729 1.00 41.88 116 ILE A N 1
ATOM 935 C CA . ILE A 1 116 ? 2.939 -13.173 -16.138 1.00 41.88 116 ILE A CA 1
ATOM 936 C C . ILE A 1 116 ? 1.576 -13.681 -16.629 1.00 41.88 116 ILE A C 1
ATOM 938 O O . ILE A 1 116 ? 1.497 -14.515 -17.530 1.00 41.88 116 ILE A O 1
ATOM 942 N N . HIS A 1 117 ? 0.491 -13.100 -16.104 1.00 37.12 117 HIS A N 1
ATOM 943 C CA . HIS A 1 117 ? -0.823 -13.102 -16.757 1.00 37.12 117 HIS A CA 1
ATOM 944 C C . HIS A 1 117 ? -0.897 -12.016 -17.842 1.00 37.12 117 HIS A C 1
ATOM 946 O O . HIS A 1 117 ? -0.393 -10.910 -17.659 1.00 37.12 117 HIS A O 1
ATOM 952 N N . ALA A 1 118 ? -1.521 -12.349 -18.975 1.00 35.53 118 ALA A N 1
ATOM 953 C CA . ALA A 1 118 ? -1.577 -11.519 -20.175 1.00 35.53 118 ALA A CA 1
ATOM 954 C C . ALA A 1 118 ? -2.299 -10.178 -19.945 1.00 35.53 118 ALA A C 1
ATOM 956 O O . ALA A 1 118 ? -3.443 -10.159 -19.495 1.00 35.53 118 ALA A O 1
ATOM 957 N N . ILE A 1 119 ? -1.627 -9.082 -20.308 1.00 44.09 119 ILE A N 1
ATOM 958 C CA . ILE A 1 119 ? -2.167 -7.715 -20.330 1.00 44.09 119 ILE A CA 1
ATOM 959 C C . ILE A 1 119 ? -3.061 -7.556 -21.572 1.00 44.09 119 ILE A C 1
ATOM 961 O O . ILE A 1 119 ? -2.706 -7.992 -22.668 1.00 44.09 119 ILE A O 1
ATOM 965 N N . THR A 1 120 ? -4.218 -6.930 -21.405 1.00 47.31 120 THR A N 1
ATOM 966 C CA . THR A 1 120 ? -5.215 -6.640 -22.443 1.00 47.31 120 THR A CA 1
ATOM 967 C C . THR A 1 120 ? -5.037 -5.233 -23.029 1.00 47.31 120 THR A C 1
ATOM 969 O O . THR A 1 120 ? -4.513 -4.331 -22.382 1.00 47.31 120 THR A O 1
ATOM 972 N N . GLU A 1 121 ? -5.514 -4.994 -24.256 1.00 40.59 121 GLU A N 1
ATOM 973 C CA . GLU A 1 121 ? -5.380 -3.691 -24.942 1.00 40.59 121 GLU A CA 1
ATOM 974 C C . GLU A 1 121 ? -5.998 -2.511 -24.166 1.00 40.59 121 GLU A C 1
ATOM 976 O O . GLU A 1 121 ? -5.505 -1.388 -24.249 1.00 40.59 121 GLU A O 1
ATOM 981 N N . LYS A 1 122 ? -7.035 -2.765 -23.357 1.00 46.38 122 LYS A N 1
ATOM 982 C CA . LYS A 1 122 ? -7.679 -1.752 -22.506 1.00 46.38 122 LYS A CA 1
ATOM 983 C C . LYS A 1 122 ? -6.754 -1.267 -21.384 1.00 46.38 122 LYS A C 1
ATOM 985 O O . LYS A 1 122 ? -6.722 -0.079 -21.078 1.00 46.38 122 LYS A O 1
ATOM 990 N N . GLU A 1 123 ? -5.967 -2.174 -20.814 1.00 45.06 123 GLU A N 1
ATOM 991 C CA . GLU A 1 123 ? -5.003 -1.869 -19.753 1.00 45.06 123 GLU A CA 1
ATOM 992 C C . GLU A 1 123 ? -3.842 -1.007 -20.288 1.00 45.06 123 GLU A C 1
ATOM 994 O O . GLU A 1 123 ? -3.359 -0.120 -19.587 1.00 45.06 123 GLU A O 1
ATOM 999 N N . VAL A 1 124 ? -3.479 -1.166 -21.567 1.00 47.06 124 VAL A N 1
ATOM 1000 C CA . VAL A 1 124 ? -2.446 -0.363 -22.254 1.00 47.06 124 VAL A CA 1
ATOM 1001 C C . VAL A 1 124 ? -2.890 1.088 -22.506 1.00 47.06 124 VAL A C 1
ATOM 1003 O O . VAL A 1 124 ? -2.067 2.007 -22.546 1.00 47.06 124 VAL A O 1
ATOM 1006 N N . GLU A 1 125 ? -4.188 1.338 -22.680 1.00 47.19 125 GLU A N 1
ATOM 1007 C CA . GLU A 1 125 ? -4.713 2.693 -22.888 1.00 47.19 125 GLU A CA 1
ATOM 1008 C C . GLU A 1 125 ? -4.787 3.481 -21.566 1.00 47.19 125 GLU A C 1
ATOM 1010 O O . GLU A 1 125 ? -4.393 4.653 -21.509 1.00 47.19 125 GLU A O 1
ATOM 1015 N N . ASP A 1 126 ? -5.137 2.802 -20.470 1.00 47.19 126 ASP A N 1
ATOM 1016 C CA . ASP A 1 126 ? -4.990 3.314 -19.102 1.00 47.19 126 ASP A CA 1
ATOM 1017 C C . ASP A 1 126 ? -3.505 3.539 -18.741 1.00 47.19 126 ASP A C 1
ATOM 1019 O O . ASP A 1 126 ? -3.150 4.526 -18.078 1.00 47.19 126 ASP A O 1
ATOM 1023 N N . ALA A 1 127 ? -2.609 2.736 -19.327 1.00 49.22 127 ALA A N 1
ATOM 1024 C CA . ALA A 1 127 ? -1.166 2.936 -19.307 1.00 49.22 127 ALA A CA 1
ATOM 1025 C C . ALA A 1 127 ? -0.671 4.182 -20.103 1.00 49.22 127 ALA A C 1
ATOM 1027 O O . ALA A 1 127 ? 0.526 4.422 -20.235 1.00 49.22 127 ALA A O 1
ATOM 1028 N N . ARG A 1 128 ? -1.530 5.056 -20.636 1.00 48.44 128 ARG A N 1
ATOM 1029 C CA . ARG A 1 128 ? -1.091 6.379 -21.144 1.00 48.44 128 ARG A CA 1
ATOM 1030 C C . ARG A 1 128 ? -1.353 7.510 -20.156 1.00 48.44 128 ARG A C 1
ATOM 1032 O O . ARG A 1 128 ? -0.623 8.502 -20.166 1.00 48.44 128 ARG A O 1
ATOM 1039 N N . ARG A 1 129 ? -2.331 7.354 -19.255 1.00 54.06 129 ARG A N 1
ATOM 1040 C CA . ARG A 1 129 ? -2.669 8.362 -18.231 1.00 54.06 129 ARG A CA 1
ATOM 1041 C C . ARG A 1 129 ? -1.585 8.514 -17.163 1.00 54.06 129 ARG A C 1
ATOM 1043 O O . ARG A 1 129 ? -1.278 9.633 -16.762 1.00 54.06 129 ARG A O 1
ATOM 1050 N N . TRP A 1 130 ? -0.942 7.423 -16.750 1.00 60.97 130 TRP A N 1
ATOM 1051 C CA . TRP A 1 130 ? 0.076 7.456 -15.686 1.00 60.97 130 TRP A CA 1
ATOM 1052 C C . TRP A 1 130 ? 1.387 8.144 -16.090 1.00 60.97 130 TRP A C 1
ATOM 1054 O O . TRP A 1 130 ? 2.085 8.684 -15.231 1.00 60.97 13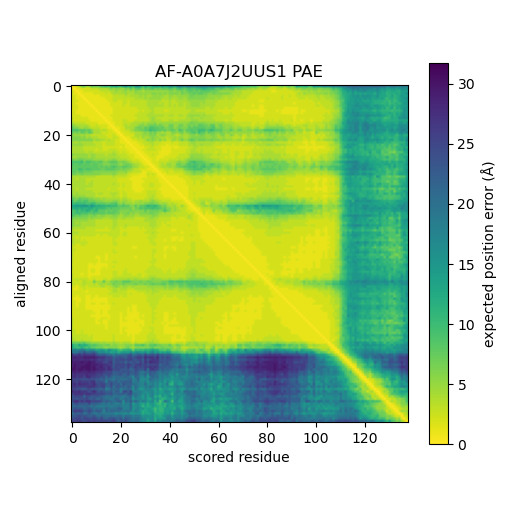0 TRP A O 1
ATOM 1064 N N . ALA A 1 131 ? 1.726 8.175 -17.384 1.00 53.16 131 ALA A N 1
ATOM 1065 C CA . ALA A 1 131 ? 2.879 8.935 -17.863 1.00 53.16 131 ALA A CA 1
ATOM 1066 C C . ALA A 1 131 ? 2.713 10.442 -17.593 1.00 53.16 131 ALA A C 1
ATOM 1068 O O . ALA A 1 131 ? 3.712 11.141 -17.431 1.00 53.16 131 ALA A O 1
ATOM 1069 N N . THR A 1 132 ? 1.471 10.929 -17.518 1.00 58.91 132 THR A N 1
ATOM 1070 C CA . THR A 1 132 ? 1.139 12.303 -17.122 1.00 58.91 132 THR A CA 1
ATOM 1071 C C . THR A 1 132 ? 1.219 12.477 -15.604 1.00 58.91 132 THR A C 1
ATOM 1073 O O . THR A 1 132 ? 1.882 13.408 -15.156 1.00 58.91 132 THR A O 1
ATOM 1076 N N . PHE A 1 133 ? 0.669 11.543 -14.819 1.00 60.56 133 PHE A N 1
ATOM 1077 C CA . PHE A 1 133 ? 0.754 11.563 -13.349 1.00 60.56 133 PHE A CA 1
ATOM 1078 C C . PHE A 1 133 ? 2.207 11.603 -12.845 1.00 60.56 133 PHE A C 1
ATOM 1080 O O . PHE A 1 133 ? 2.582 12.458 -12.047 1.00 60.56 133 PHE A O 1
ATOM 1087 N N . LEU A 1 134 ? 3.077 10.729 -13.367 1.00 58.06 134 LEU A N 1
ATOM 1088 C CA . LEU A 1 134 ? 4.484 10.690 -12.949 1.00 58.06 134 LEU A CA 1
ATOM 1089 C C . LEU A 1 134 ? 5.296 11.907 -13.415 1.00 58.06 134 LEU A C 1
ATOM 1091 O O . LEU A 1 134 ? 6.298 12.224 -12.781 1.00 58.06 134 LEU A O 1
ATOM 1095 N N . LYS A 1 135 ? 4.880 12.604 -14.483 1.00 56.97 135 LYS A N 1
ATOM 1096 C CA . LYS A 1 135 ? 5.483 13.891 -14.874 1.00 56.97 135 LYS A CA 1
ATOM 1097 C C . LYS A 1 135 ? 5.164 15.008 -13.878 1.00 56.97 135 LYS A C 1
ATOM 1099 O O . LYS A 1 135 ? 5.952 15.935 -13.786 1.00 56.97 135 LYS A O 1
ATOM 1104 N N . GLY A 1 136 ? 4.047 14.922 -13.151 1.00 52.62 136 GLY A N 1
ATOM 1105 C CA . GLY A 1 136 ? 3.680 15.883 -12.104 1.00 52.62 136 GLY A CA 1
ATOM 1106 C C . GLY A 1 136 ? 4.356 15.637 -10.749 1.00 52.62 136 GLY A C 1
ATOM 1107 O O . GLY A 1 136 ? 4.274 16.487 -9.869 1.00 52.62 136 GLY A O 1
ATOM 1108 N N . ILE A 1 137 ? 5.017 14.487 -10.569 1.00 53.72 137 ILE A N 1
ATOM 1109 C CA . ILE A 1 137 ? 5.724 14.113 -9.329 1.00 53.72 137 ILE A CA 1
ATOM 1110 C C . ILE A 1 137 ? 7.216 14.523 -9.368 1.00 53.72 137 ILE A C 1
ATOM 1112 O O . ILE A 1 137 ? 7.895 14.451 -8.341 1.00 53.72 137 ILE A O 1
ATOM 1116 N N . CYS A 1 138 ? 7.732 14.970 -10.522 1.00 36.59 138 CYS A N 1
ATOM 1117 C CA . CYS A 1 138 ? 9.112 15.439 -10.711 1.00 36.59 138 CYS A CA 1
ATOM 1118 C C . CYS A 1 138 ? 9.202 16.959 -10.857 1.00 36.59 138 CYS A C 1
ATOM 1120 O O . CYS A 1 138 ? 8.396 17.522 -11.627 1.00 36.59 138 CYS A O 1
#

Secondary structure (DSSP, 8-state):
-BPPHHHHHHHHHHHH-GGGGTTPPPPS-EEETTEEE-HHHHHHHHHH-SS--HHHHHHHHHHHHHHHHHHHHHHHHHHHS--BHHHHHHHHHHHHHHHHHHHHHTSTTS------PPPPHHHHHHHHHHHHHHHT--

Solvent-accessible surface are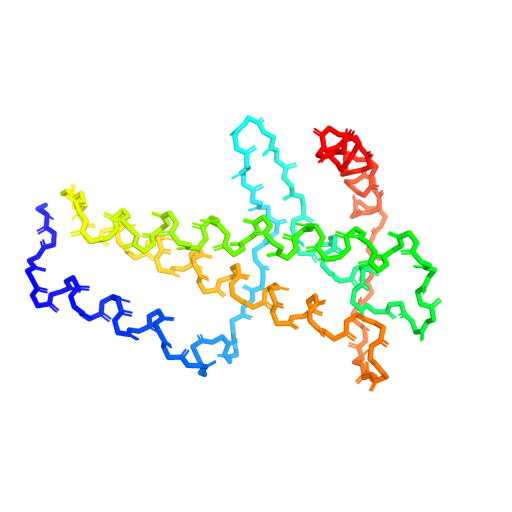a (backbone atoms only — not comparable to full-atom values): 7978 Å² total; per-residue (Å²): 113,60,56,52,68,72,56,39,52,50,54,52,52,53,66,69,41,88,72,57,36,70,92,51,65,54,50,61,66,44,75,57,90,94,43,81,38,54,43,34,57,55,42,51,59,54,35,62,43,90,78,57,50,73,66,54,51,51,50,37,51,51,52,35,54,51,44,53,52,52,39,52,49,49,53,46,46,58,70,72,49,90,42,32,58,72,55,48,51,51,46,48,56,50,40,34,17,42,50,32,44,41,53,48,35,65,40,42,84,48,100,62,95,68,91,81,80,86,85,53,78,70,55,58,59,57,62,55,56,53,65,54,56,59,56,72,77,105

Foldseek 3Di:
DFDDPVVLVVLLVLLVDPCNQVVQAADQWDDDPNDIARLNLLLQVLLQPQADDPVSLVLLVLLLVSLVVVLVVLNVCSVPPRDHPVRSVVSSSNSSNSSNSSVSSVCGPPPDDDDDDDDDPVSVVSVVRVVVVSVVSD

Mean predicted aligned error: 7.95 Å